Protein AF-A0A9E4RAF7-F1 (afdb_monomer_lite)

pLDDT: mean 87.39, std 10.35, range [53.09, 96.31]

Radius of gyration: 14.52 Å; chains: 1; bounding box: 33×16×38 Å

Secondary structure (DSSP, 8-state):
-EEEETTTEEEEHHHHHHHHHHHHHHHHHHHHHHHHHTS-PPPSSPPPTTTTTT--------

Structure (mmCIF, N/CA/C/O backbone):
data_AF-A0A9E4RAF7-F1
#
_entry.id   AF-A0A9E4RAF7-F1
#
loop_
_atom_site.group_PDB
_atom_site.id
_atom_site.type_symbol
_atom_site.label_atom_id
_atom_site.label_alt_id
_atom_site.label_comp_id
_atom_site.label_asym_id
_atom_site.label_entity_id
_atom_site.label_seq_id
_atom_site.pdbx_PDB_ins_code
_atom_site.Cartn_x
_atom_site.Cartn_y
_atom_site.Cartn_z
_atom_site.occupancy
_atom_site.B_iso_or_equiv
_atom_site.auth_seq_id
_atom_site.auth_comp_id
_atom_site.auth_asym_id
_atom_site.auth_atom_id
_atom_site.pdbx_PDB_model_num
ATOM 1 N N . ARG A 1 1 ? 14.437 -5.438 -20.625 1.00 83.44 1 ARG A N 1
ATOM 2 C CA . ARG A 1 1 ? 13.418 -6.133 -21.452 1.00 83.44 1 ARG A CA 1
ATOM 3 C C . ARG A 1 1 ? 12.135 -5.324 -21.379 1.00 83.44 1 ARG A C 1
ATOM 5 O O . ARG A 1 1 ? 11.790 -4.920 -20.272 1.00 83.44 1 ARG A O 1
ATOM 12 N N . VAL A 1 2 ? 11.488 -5.085 -22.517 1.00 89.56 2 VAL A N 1
ATOM 13 C CA . VAL A 1 2 ? 10.169 -4.442 -22.587 1.00 89.56 2 VAL A CA 1
ATOM 14 C C . VAL A 1 2 ? 9.079 -5.487 -22.820 1.00 89.56 2 VAL A C 1
ATOM 16 O O . VAL A 1 2 ? 9.367 -6.586 -23.304 1.00 89.56 2 VAL A O 1
ATOM 19 N N . VAL A 1 3 ? 7.863 -5.173 -22.396 1.00 89.25 3 VAL A N 1
ATOM 20 C CA . VAL A 1 3 ? 6.656 -5.985 -22.524 1.00 89.25 3 VAL A CA 1
ATOM 21 C C . VAL A 1 3 ? 5.494 -5.082 -22.950 1.00 89.25 3 VAL A C 1
ATOM 23 O O . VAL A 1 3 ? 5.457 -3.916 -22.552 1.00 89.25 3 VAL A O 1
ATOM 26 N N . PRO A 1 4 ? 4.541 -5.586 -23.748 1.00 86.69 4 PRO A N 1
ATOM 27 C CA . PRO A 1 4 ? 3.351 -4.822 -24.089 1.00 86.69 4 PRO A CA 1
ATOM 28 C C . PRO A 1 4 ? 2.458 -4.669 -22.852 1.00 86.69 4 PRO A C 1
ATOM 30 O O . PRO A 1 4 ? 2.039 -5.662 -22.256 1.00 86.69 4 PRO A O 1
ATOM 33 N N . ALA A 1 5 ? 2.153 -3.430 -22.475 1.00 78.88 5 ALA A N 1
ATOM 34 C CA . ALA A 1 5 ? 1.152 -3.105 -21.471 1.00 78.88 5 ALA A CA 1
ATOM 35 C C . ALA A 1 5 ? -0.170 -2.757 -22.158 1.00 78.88 5 ALA A C 1
ATOM 37 O O . ALA A 1 5 ? -0.233 -1.889 -23.035 1.00 78.88 5 ALA A O 1
ATOM 38 N N . HIS A 1 6 ? -1.252 -3.414 -21.740 1.00 68.19 6 HIS A N 1
ATOM 39 C CA . HIS A 1 6 ? -2.590 -3.048 -22.192 1.00 68.19 6 HIS A CA 1
ATOM 40 C C . HIS A 1 6 ? -2.862 -1.584 -21.799 1.00 68.19 6 HIS A C 1
ATOM 42 O O . HIS A 1 6 ? -2.712 -1.226 -20.635 1.00 68.19 6 HIS A O 1
ATOM 48 N N . TYR A 1 7 ? -3.232 -0.752 -22.780 1.00 64.25 7 TYR A N 1
ATOM 49 C CA . TYR A 1 7 ? -3.493 0.696 -22.665 1.00 64.25 7 TYR A CA 1
ATOM 50 C C . TYR A 1 7 ? -2.276 1.635 -22.491 1.00 64.25 7 TYR A C 1
ATOM 52 O O . TYR A 1 7 ? -2.483 2.843 -22.418 1.00 64.25 7 TYR A O 1
ATOM 60 N N . GLY A 1 8 ? -1.028 1.134 -22.491 1.00 65.62 8 GLY A N 1
ATOM 61 C CA . GLY A 1 8 ? 0.177 1.954 -22.234 1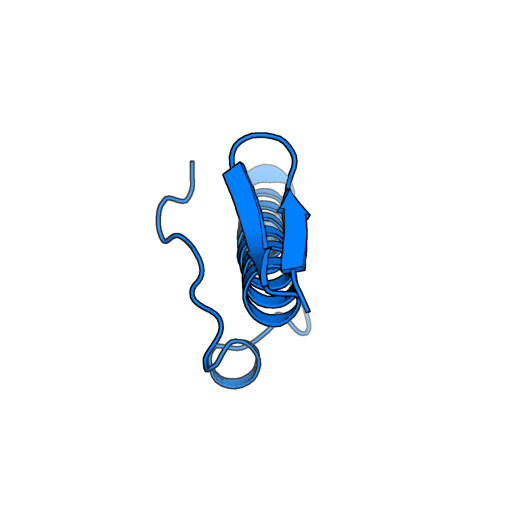.00 65.62 8 GLY A CA 1
ATOM 62 C C . GLY A 1 8 ? 1.303 1.880 -23.275 1.00 65.62 8 GLY A C 1
ATOM 63 O O . GLY A 1 8 ? 2.292 2.594 -23.144 1.00 65.62 8 GLY A O 1
ATOM 64 N N . GLY A 1 9 ? 1.179 1.034 -24.303 1.00 83.44 9 GLY A N 1
ATOM 65 C CA . GLY A 1 9 ? 2.276 0.773 -25.242 1.00 83.44 9 GLY A CA 1
ATOM 66 C C . GLY A 1 9 ? 3.296 -0.217 -24.669 1.00 83.44 9 GLY A C 1
ATOM 67 O O . GLY A 1 9 ? 2.928 -1.131 -23.932 1.00 83.44 9 GLY A O 1
ATOM 68 N N . GLU A 1 10 ? 4.570 -0.083 -25.033 1.00 91.69 10 GLU A N 1
ATOM 69 C CA . GLU A 1 10 ? 5.642 -0.916 -24.474 1.00 91.69 10 GLU A CA 1
ATOM 70 C C . GLU A 1 10 ? 6.181 -0.308 -23.178 1.00 91.69 10 GLU A C 1
ATOM 72 O O . GLU A 1 10 ? 6.561 0.859 -23.145 1.00 91.69 10 GLU A O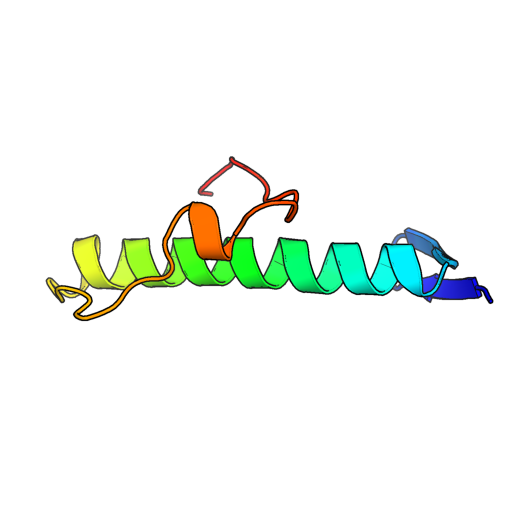 1
ATOM 77 N N . VAL A 1 11 ? 6.259 -1.116 -22.122 1.00 90.25 11 VAL A N 1
ATOM 78 C CA . VAL A 1 11 ? 6.863 -0.739 -20.836 1.00 90.25 11 VAL A CA 1
ATOM 79 C C . VAL A 1 11 ? 7.993 -1.694 -20.499 1.00 90.25 11 VAL A C 1
ATOM 81 O O . VAL A 1 11 ? 8.018 -2.843 -20.938 1.00 90.25 11 VAL A O 1
ATOM 84 N N . THR A 1 12 ? 8.944 -1.270 -19.684 1.00 93.62 12 THR A N 1
ATOM 85 C CA . THR A 1 12 ? 9.908 -2.189 -19.084 1.00 93.62 12 THR A CA 1
ATOM 86 C C . THR A 1 12 ? 9.217 -3.130 -18.098 1.00 93.62 12 THR A C 1
ATOM 88 O O . THR A 1 12 ? 8.180 -2.824 -17.512 1.00 93.62 12 THR A O 1
ATOM 91 N N . VAL A 1 13 ? 9.824 -4.295 -17.861 1.00 91.75 13 VAL A N 1
ATOM 92 C CA . VAL A 1 13 ? 9.328 -5.234 -16.838 1.00 91.75 13 VAL A CA 1
ATOM 93 C C . VAL A 1 13 ? 9.252 -4.572 -15.455 1.00 91.75 13 VAL A C 1
ATOM 95 O O . VAL A 1 13 ? 8.318 -4.840 -14.710 1.00 91.75 13 VAL A O 1
ATOM 98 N N . VAL A 1 14 ? 10.197 -3.689 -15.119 1.00 91.62 14 VAL A N 1
ATOM 99 C CA . VAL A 1 14 ? 10.213 -2.984 -13.826 1.00 91.62 14 VAL A CA 1
ATOM 100 C C . VAL A 1 14 ? 9.043 -2.008 -13.715 1.00 91.62 14 VAL A C 1
ATOM 102 O O . VAL A 1 14 ? 8.366 -1.988 -12.694 1.00 91.62 14 VAL A O 1
ATOM 105 N N . GLU A 1 15 ? 8.755 -1.247 -14.771 1.00 89.62 15 GLU A N 1
ATOM 106 C CA . GLU A 1 15 ? 7.586 -0.361 -14.806 1.00 89.62 15 GLU A CA 1
ATOM 107 C C . GLU A 1 15 ? 6.282 -1.146 -14.670 1.00 89.62 15 GLU A C 1
ATOM 109 O O . GLU A 1 15 ? 5.418 -0.754 -13.892 1.00 89.62 15 GLU A O 1
ATOM 114 N N . LEU A 1 16 ? 6.160 -2.292 -15.349 1.00 89.19 16 LEU A N 1
ATOM 115 C CA . LEU A 1 16 ? 4.990 -3.154 -15.192 1.00 89.19 16 LEU A CA 1
ATOM 116 C C . LEU A 1 16 ? 4.827 -3.640 -13.743 1.00 89.19 16 LEU A C 1
ATOM 118 O O . LEU A 1 16 ? 3.722 -3.592 -13.208 1.00 89.19 16 LEU A O 1
ATOM 122 N N . LEU A 1 17 ? 5.908 -4.084 -13.096 1.00 91.19 17 LEU A N 1
ATOM 123 C CA . LEU A 1 17 ? 5.863 -4.516 -11.695 1.00 91.19 17 LEU A CA 1
ATOM 124 C C . LEU A 1 17 ? 5.465 -3.367 -10.758 1.00 91.19 17 LEU A C 1
ATOM 126 O O . LEU A 1 17 ? 4.645 -3.574 -9.866 1.00 91.19 17 LEU A O 1
ATOM 130 N N . ASN A 1 18 ? 5.968 -2.155 -11.003 1.00 90.50 18 ASN A N 1
ATOM 131 C CA . ASN A 1 18 ? 5.576 -0.966 -10.248 1.00 90.50 18 ASN A CA 1
ATOM 132 C C . ASN A 1 18 ? 4.093 -0.623 -10.437 1.00 90.50 18 ASN A C 1
ATOM 134 O O . ASN A 1 18 ? 3.419 -0.308 -9.460 1.00 90.50 18 ASN A O 1
ATOM 138 N N . ILE A 1 19 ? 3.564 -0.724 -11.662 1.00 88.19 19 ILE A N 1
ATOM 139 C CA . ILE A 1 19 ? 2.137 -0.505 -11.948 1.00 88.19 19 ILE A CA 1
ATOM 140 C C . ILE A 1 19 ? 1.277 -1.522 -11.194 1.00 88.19 19 ILE A C 1
ATOM 142 O O . ILE A 1 19 ? 0.314 -1.141 -10.533 1.00 88.19 19 ILE A O 1
ATOM 146 N N . ILE A 1 20 ? 1.632 -2.809 -11.263 1.00 89.69 20 ILE A N 1
ATOM 147 C CA . ILE A 1 20 ? 0.899 -3.880 -10.572 1.00 89.69 20 ILE A CA 1
ATOM 148 C C . ILE A 1 20 ? 0.879 -3.624 -9.065 1.00 89.69 20 ILE A C 1
ATOM 150 O O . ILE A 1 20 ? -0.176 -3.725 -8.436 1.00 89.69 20 ILE A O 1
ATOM 154 N N . LEU A 1 21 ? 2.030 -3.281 -8.489 1.00 91.75 21 LEU A N 1
ATOM 155 C CA . LEU A 1 21 ? 2.156 -3.048 -7.058 1.00 91.75 21 LEU A CA 1
ATOM 156 C C . LEU A 1 21 ? 1.348 -1.820 -6.614 1.00 91.75 21 LEU A C 1
ATOM 158 O O . LEU A 1 21 ? 0.541 -1.928 -5.697 1.00 91.75 21 LEU A O 1
ATOM 162 N N . SER A 1 2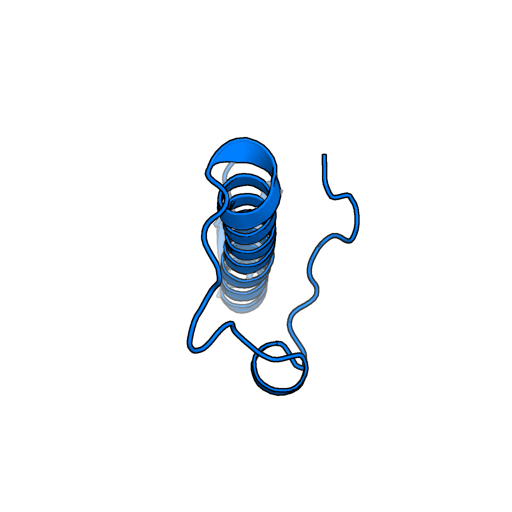2 ? 1.489 -0.704 -7.334 1.00 90.19 22 SER A N 1
ATOM 163 C CA . SER A 1 22 ? 0.736 0.545 -7.144 1.00 90.19 22 SER A CA 1
ATOM 164 C C . SER A 1 22 ? -0.785 0.352 -7.205 1.00 90.19 22 SER A C 1
ATOM 166 O O . SER A 1 22 ? -1.539 0.871 -6.380 1.00 90.19 22 SER A O 1
ATOM 168 N N . HIS A 1 23 ? -1.253 -0.430 -8.177 1.00 89.88 23 HIS A N 1
ATOM 169 C CA . HIS A 1 23 ? -2.668 -0.739 -8.348 1.00 89.88 23 HIS A CA 1
ATOM 170 C C . HIS A 1 23 ? -3.197 -1.650 -7.232 1.00 89.88 23 HIS A C 1
ATOM 172 O O . HIS A 1 23 ? -4.296 -1.446 -6.715 1.00 89.88 23 HIS A O 1
ATOM 178 N N . SER A 1 24 ? -2.392 -2.630 -6.818 1.00 91.88 24 SER A N 1
ATOM 179 C CA . SER A 1 24 ? -2.746 -3.548 -5.734 1.00 91.88 24 SER A CA 1
ATOM 180 C C . SER A 1 24 ? -2.875 -2.810 -4.400 1.00 91.88 24 SER A C 1
ATOM 182 O O . SER A 1 24 ? -3.830 -3.044 -3.661 1.00 91.88 24 SER A O 1
ATOM 184 N N . THR A 1 25 ? -1.966 -1.876 -4.100 1.00 92.38 25 THR A N 1
ATOM 185 C CA . THR A 1 25 ? -2.033 -1.064 -2.876 1.00 92.38 25 THR A CA 1
ATOM 186 C C . THR A 1 25 ? -3.186 -0.066 -2.894 1.00 92.38 25 THR A C 1
ATOM 188 O O . THR A 1 25 ? -3.800 0.157 -1.850 1.00 92.38 25 THR A O 1
ATOM 191 N N . HIS A 1 26 ? -3.545 0.486 -4.056 1.00 91.06 26 HIS A N 1
ATOM 192 C CA . HIS A 1 26 ? -4.761 1.291 -4.199 1.00 91.06 26 HIS A CA 1
ATOM 193 C C . HIS A 1 26 ? -6.014 0.491 -3.809 1.00 91.06 26 HIS A C 1
ATOM 195 O O . HIS A 1 26 ? -6.787 0.930 -2.955 1.00 91.06 26 HIS A O 1
ATOM 201 N N . HIS A 1 27 ? -6.190 -0.710 -4.369 1.00 93.00 27 HIS A N 1
ATOM 202 C CA . HIS A 1 27 ? -7.347 -1.544 -4.046 1.00 93.00 27 HIS A CA 1
ATOM 203 C C . HIS A 1 27 ? -7.323 -2.084 -2.615 1.00 93.00 27 HIS A C 1
ATOM 205 O O . HIS A 1 27 ? -8.379 -2.181 -1.996 1.00 93.00 27 HIS A O 1
ATOM 211 N N . LEU A 1 28 ? -6.147 -2.360 -2.044 1.00 93.38 28 LEU A N 1
ATOM 212 C CA . LEU A 1 28 ? -6.031 -2.716 -0.629 1.00 93.38 28 LEU A CA 1
ATOM 213 C C . LEU A 1 28 ? -6.595 -1.605 0.269 1.00 93.38 28 LEU A C 1
ATOM 215 O O . LEU A 1 28 ? -7.424 -1.878 1.135 1.00 93.38 28 LEU A O 1
ATOM 219 N N . LYS A 1 29 ? -6.209 -0.347 0.015 1.00 90.94 29 LYS A N 1
ATOM 220 C CA . LYS A 1 29 ? -6.717 0.815 0.760 1.00 90.94 29 LYS A CA 1
ATOM 221 C C . LYS A 1 29 ? -8.222 1.018 0.562 1.00 90.94 29 LYS A C 1
ATOM 223 O O . LYS A 1 29 ? -8.917 1.328 1.525 1.00 90.94 29 LYS A O 1
ATOM 228 N N . GLN A 1 30 ? -8.744 0.799 -0.647 1.00 92.00 30 GLN A N 1
ATOM 229 C CA . GLN A 1 30 ? -10.192 0.833 -0.891 1.00 92.00 30 GLN A CA 1
ATOM 230 C C . GLN A 1 30 ? -10.944 -0.255 -0.114 1.00 92.00 30 GLN A C 1
ATOM 232 O O . GLN A 1 30 ? -11.990 0.020 0.465 1.00 92.00 30 GLN A O 1
ATOM 237 N N . VAL A 1 31 ? -10.420 -1.482 -0.071 1.00 93.69 31 VAL A N 1
ATOM 238 C CA . VAL A 1 31 ? -11.028 -2.571 0.708 1.00 93.69 31 VAL A CA 1
ATOM 239 C C . VAL A 1 31 ? -11.034 -2.227 2.193 1.00 93.69 31 VAL A C 1
ATOM 241 O O . VAL A 1 31 ? -12.065 -2.391 2.837 1.00 93.69 31 VAL A O 1
ATOM 244 N N . TYR A 1 32 ? -9.924 -1.707 2.726 1.00 93.38 32 TYR A N 1
ATOM 245 C CA . TYR A 1 32 ? -9.852 -1.258 4.118 1.00 93.38 32 TYR A CA 1
ATOM 246 C C . TYR A 1 32 ? -10.914 -0.204 4.425 1.00 93.38 32 TYR A C 1
ATOM 248 O O . TYR A 1 32 ? -11.646 -0.356 5.400 1.00 93.38 32 TYR A O 1
ATOM 256 N N . TYR A 1 33 ? -11.062 0.792 3.545 1.00 92.06 33 TYR A N 1
ATOM 257 C CA . TYR A 1 33 ? -12.102 1.810 3.664 1.00 92.06 33 TYR A CA 1
ATOM 258 C C . TYR A 1 33 ? -13.496 1.181 3.773 1.00 92.06 33 TYR A C 1
ATOM 260 O O . TYR A 1 33 ? -14.164 1.382 4.779 1.00 92.06 33 TYR A O 1
ATOM 268 N N . PHE A 1 34 ? -13.907 0.347 2.813 1.00 94.75 34 PHE A N 1
ATOM 269 C CA . PHE A 1 34 ? -15.246 -0.257 2.838 1.00 94.75 34 PHE A CA 1
ATOM 270 C C . PHE A 1 34 ? -15.463 -1.211 4.021 1.00 94.75 34 PHE A C 1
ATOM 272 O O . PHE A 1 34 ? -16.564 -1.288 4.567 1.00 94.75 34 PHE A O 1
ATOM 279 N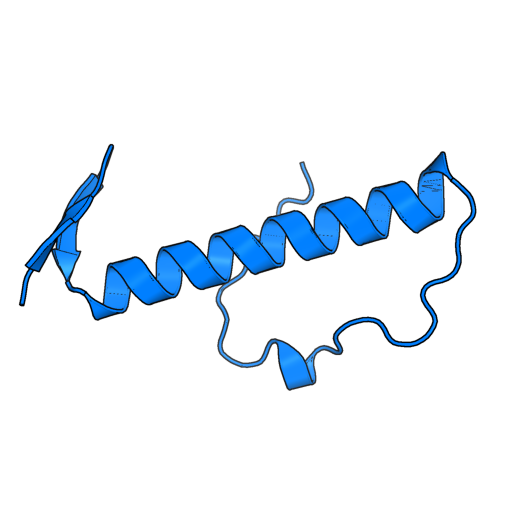 N . MET A 1 35 ? -14.427 -1.940 4.445 1.00 95.00 35 MET A N 1
ATOM 280 C CA . MET A 1 35 ? -14.508 -2.802 5.625 1.00 95.00 35 MET A CA 1
ATOM 281 C C . MET A 1 35 ? -14.798 -1.992 6.892 1.00 95.00 35 MET A C 1
ATOM 283 O O . MET A 1 35 ? -15.643 -2.398 7.688 1.00 95.00 35 MET A O 1
ATOM 287 N N . GLU A 1 36 ? -14.138 -0.850 7.062 1.00 92.94 36 GLU A N 1
ATOM 288 C CA . GLU A 1 36 ? -14.322 0.010 8.230 1.00 92.94 36 GLU A CA 1
ATOM 289 C C . GLU A 1 36 ? -15.623 0.818 8.156 1.00 92.94 36 GLU A C 1
ATOM 291 O O . GLU A 1 36 ? -16.368 0.862 9.137 1.00 92.94 36 GLU A O 1
ATOM 296 N N . THR A 1 37 ? -15.929 1.432 7.008 1.00 92.88 37 THR A N 1
ATOM 297 C CA . THR A 1 37 ? -17.064 2.360 6.881 1.00 92.88 37 THR A CA 1
ATOM 298 C C . THR A 1 37 ? -18.402 1.662 6.713 1.00 92.88 37 THR A C 1
ATOM 300 O O . THR A 1 37 ? -19.382 2.074 7.333 1.00 92.88 37 THR A O 1
ATOM 303 N N . ASP A 1 38 ? -18.455 0.611 5.893 1.00 94.50 38 ASP A N 1
ATOM 304 C CA . ASP A 1 38 ? -19.727 0.032 5.449 1.00 94.50 38 ASP A CA 1
ATOM 305 C C . ASP A 1 38 ? -20.062 -1.246 6.216 1.00 94.50 38 ASP A C 1
ATOM 307 O O . ASP A 1 38 ? -21.233 -1.563 6.431 1.00 94.50 38 ASP A O 1
ATOM 311 N N . LEU A 1 39 ? -19.033 -1.986 6.641 1.00 96.31 39 LEU A N 1
ATOM 312 C CA . LEU A 1 39 ? -19.190 -3.266 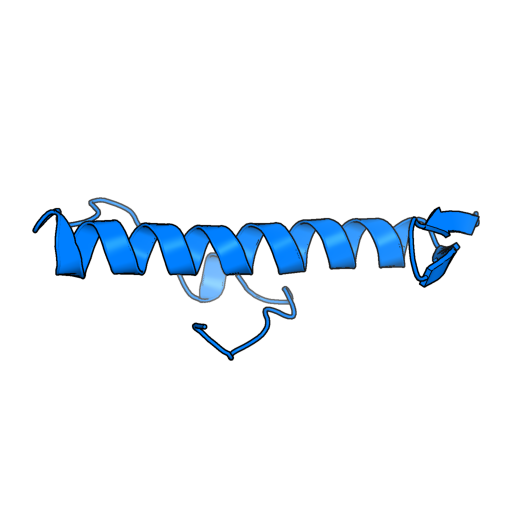7.335 1.00 96.31 39 LEU A CA 1
ATOM 313 C C . LEU A 1 39 ? -18.921 -3.176 8.843 1.00 96.31 39 LEU A C 1
ATOM 315 O O . LEU A 1 39 ? -19.201 -4.137 9.561 1.00 96.31 39 LEU A O 1
ATOM 319 N N . GLY A 1 40 ? -18.393 -2.048 9.333 1.00 95.44 40 GLY A N 1
ATOM 320 C CA . GLY A 1 40 ? -18.064 -1.852 10.748 1.00 95.44 40 GLY A CA 1
ATOM 321 C C . GLY A 1 40 ? -16.996 -2.822 11.266 1.00 95.44 40 GLY A C 1
ATOM 322 O O . GLY A 1 40 ? -16.979 -3.151 12.453 1.00 95.44 40 GLY A O 1
ATOM 323 N N . LEU A 1 41 ? -16.137 -3.328 10.379 1.00 96.31 41 LEU A N 1
ATOM 324 C CA . LEU A 1 41 ? -15.058 -4.246 10.721 1.00 96.31 41 LEU A CA 1
ATOM 325 C C . LEU A 1 41 ? -13.816 -3.460 11.132 1.00 96.31 41 LEU A C 1
ATOM 327 O O . LEU A 1 41 ? -13.438 -2.491 10.485 1.00 96.31 41 LEU A O 1
ATOM 331 N N . THR A 1 42 ? -13.135 -3.923 12.177 1.00 94.38 42 THR A N 1
ATOM 332 C CA . THR A 1 42 ? -11.814 -3.409 12.553 1.00 94.38 42 THR A CA 1
ATOM 333 C C . THR A 1 42 ? -10.742 -4.368 12.060 1.00 94.38 42 THR A C 1
ATOM 335 O O . THR A 1 42 ? -10.761 -5.558 12.385 1.00 94.38 42 THR A O 1
ATOM 338 N N . LEU A 1 43 ? -9.797 -3.853 11.279 1.00 92.88 43 LEU A N 1
ATOM 339 C CA . LEU A 1 43 ? -8.662 -4.628 10.797 1.00 92.88 43 LEU A CA 1
ATOM 340 C C . LEU A 1 43 ? -7.708 -4.917 11.956 1.00 92.88 43 LEU A C 1
ATOM 342 O O . LEU A 1 43 ? -7.320 -4.018 12.696 1.00 92.88 43 LEU A O 1
ATOM 346 N N . LYS A 1 44 ? -7.331 -6.187 12.114 1.00 94.50 44 LYS A N 1
ATOM 347 C CA . LYS A 1 44 ? -6.444 -6.612 13.201 1.00 94.50 44 LYS A CA 1
ATOM 348 C C . LYS A 1 44 ? -4.992 -6.190 12.957 1.00 94.50 44 LYS A C 1
ATOM 350 O O . LYS A 1 44 ? -4.363 -5.651 13.856 1.00 94.50 44 LYS A O 1
ATOM 355 N N . ASP A 1 45 ? -4.502 -6.433 11.744 1.00 94.56 45 ASP A N 1
ATOM 356 C CA . ASP A 1 45 ? -3.109 -6.218 11.345 1.00 94.56 45 ASP A CA 1
ATOM 357 C C . ASP A 1 45 ? -3.074 -5.581 9.935 1.00 94.56 45 ASP A C 1
ATOM 359 O O . ASP A 1 45 ? -2.720 -6.253 8.961 1.00 94.56 45 ASP A O 1
ATOM 363 N N . PRO A 1 46 ? -3.551 -4.329 9.765 1.00 94.62 46 PRO A N 1
ATOM 364 C CA . PRO A 1 46 ? -3.502 -3.655 8.470 1.00 94.62 46 PRO A CA 1
ATOM 365 C C . PRO A 1 46 ? -2.053 -3.364 8.059 1.00 94.62 46 PRO A C 1
ATOM 367 O O . PRO A 1 46 ? -1.193 -3.143 8.912 1.00 94.62 46 PRO A O 1
ATOM 370 N N . ALA A 1 47 ? -1.797 -3.319 6.748 1.00 93.44 47 ALA A N 1
ATOM 371 C CA . ALA A 1 47 ? -0.505 -2.876 6.229 1.00 93.44 47 ALA A CA 1
ATOM 372 C C . ALA A 1 47 ? -0.175 -1.468 6.750 1.00 93.44 47 ALA A C 1
ATOM 374 O O . ALA A 1 47 ? -0.999 -0.553 6.674 1.00 93.44 47 ALA A O 1
ATOM 375 N N . THR A 1 48 ? 1.030 -1.309 7.283 1.00 92.62 48 THR A N 1
ATOM 376 C CA . THR A 1 48 ? 1.533 -0.048 7.827 1.00 92.62 48 THR A CA 1
ATOM 377 C C . THR A 1 48 ? 2.172 0.806 6.736 1.00 92.62 48 THR A C 1
ATOM 379 O O . THR A 1 48 ? 2.486 0.324 5.651 1.00 92.62 48 THR A O 1
ATOM 382 N N . GLU A 1 49 ? 2.441 2.080 7.024 1.00 89.25 49 GLU A N 1
ATOM 383 C CA . GLU A 1 49 ? 3.185 2.940 6.090 1.00 89.25 49 GLU A CA 1
ATOM 384 C C . GLU A 1 49 ? 4.589 2.394 5.773 1.00 89.25 49 GLU A C 1
ATOM 386 O O . GLU A 1 49 ? 5.068 2.554 4.655 1.00 89.25 49 GLU A O 1
ATOM 391 N N . ALA A 1 50 ? 5.227 1.695 6.720 1.00 93.25 50 ALA A N 1
ATOM 392 C CA . ALA A 1 50 ? 6.523 1.054 6.496 1.00 93.25 50 ALA A CA 1
ATOM 393 C C . ALA A 1 50 ? 6.424 -0.133 5.521 1.00 93.25 50 ALA A C 1
ATOM 395 O O . ALA A 1 50 ? 7.310 -0.321 4.692 1.00 93.25 50 ALA A O 1
ATOM 396 N N . ASP A 1 51 ? 5.326 -0.894 5.563 1.00 92.50 51 ASP A N 1
ATOM 397 C CA . ASP A 1 51 ? 5.083 -1.999 4.621 1.00 92.50 51 ASP A CA 1
ATOM 398 C C . ASP A 1 51 ? 4.854 -1.500 3.186 1.00 92.50 51 ASP A C 1
ATOM 400 O O . ASP A 1 51 ? 5.013 -2.253 2.223 1.00 92.50 51 ASP A O 1
ATOM 404 N N . LEU A 1 52 ? 4.464 -0.230 3.042 1.00 90.56 52 LEU A N 1
ATOM 405 C CA . LEU A 1 52 ? 4.140 0.407 1.767 1.00 90.56 52 LEU A CA 1
ATOM 406 C C . LEU A 1 52 ? 5.242 1.353 1.264 1.00 90.56 52 LEU A C 1
ATOM 408 O O . LEU A 1 52 ? 5.063 2.014 0.235 1.00 90.56 52 LEU A O 1
ATOM 412 N N . GLU A 1 53 ? 6.381 1.424 1.958 1.00 91.56 53 GLU A N 1
ATOM 413 C CA . GLU A 1 53 ? 7.476 2.321 1.602 1.00 91.56 53 GLU A CA 1
ATOM 414 C C . GLU A 1 53 ? 7.991 2.041 0.179 1.00 91.56 53 GLU A C 1
ATOM 416 O O . GLU A 1 53 ? 8.216 0.903 -0.232 1.00 91.56 53 GLU A O 1
ATOM 421 N N . GLY A 1 54 ? 8.162 3.107 -0.608 1.00 89.56 54 GLY A N 1
ATOM 422 C CA . GLY A 1 54 ? 8.623 3.017 -1.996 1.00 89.56 54 GLY A CA 1
ATOM 423 C C . GLY A 1 54 ? 7.545 2.614 -3.010 1.00 89.56 54 GLY A C 1
ATOM 424 O O . GLY A 1 54 ? 7.801 2.681 -4.213 1.00 89.56 54 GLY A O 1
ATOM 425 N N . ILE A 1 55 ? 6.329 2.270 -2.570 1.00 89.81 55 ILE A N 1
ATOM 426 C CA . ILE A 1 55 ? 5.204 1.990 -3.465 1.00 89.81 55 ILE A CA 1
ATOM 427 C C . ILE A 1 55 ? 4.453 3.287 -3.758 1.00 89.81 55 ILE A C 1
ATOM 429 O O . ILE A 1 55 ? 3.665 3.777 -2.946 1.00 89.81 55 ILE A O 1
ATOM 433 N N . VAL A 1 56 ? 4.645 3.831 -4.962 1.00 83.88 56 VAL A N 1
ATOM 434 C CA . VAL A 1 56 ? 3.874 4.990 -5.433 1.00 83.88 56 VAL A CA 1
ATOM 435 C C . VAL A 1 56 ? 2.413 4.576 -5.573 1.00 83.88 56 VAL A C 1
ATOM 437 O O . VAL A 1 56 ? 2.032 3.959 -6.560 1.00 83.88 56 VAL A O 1
ATOM 440 N N . THR A 1 57 ? 1.590 4.895 -4.580 1.00 75.31 57 THR A N 1
ATOM 441 C CA . THR A 1 57 ? 0.165 4.551 -4.561 1.00 75.31 57 THR A CA 1
ATOM 442 C C . THR A 1 57 ? -0.654 5.812 -4.841 1.00 75.31 57 THR A C 1
ATOM 444 O O . THR A 1 57 ? -0.440 6.816 -4.158 1.00 75.31 57 THR A O 1
ATOM 447 N N . PRO A 1 58 ? -1.585 5.806 -5.811 1.00 71.00 58 PRO A N 1
ATOM 448 C CA . PRO A 1 58 ? -2.465 6.940 -6.063 1.00 71.00 58 PRO A CA 1
ATOM 449 C C . PRO A 1 58 ? -3.223 7.336 -4.791 1.00 71.00 58 PRO A C 1
ATOM 451 O O . PRO A 1 58 ? -3.824 6.490 -4.130 1.00 71.00 58 PRO A O 1
ATOM 454 N N . THR A 1 59 ? -3.188 8.623 -4.447 1.00 65.19 59 THR A N 1
ATOM 455 C CA . THR A 1 59 ? -3.838 9.180 -3.247 1.00 65.19 59 THR A CA 1
ATOM 456 C C . THR A 1 59 ? -5.324 9.465 -3.433 1.00 65.19 59 THR A C 1
ATOM 458 O O . THR A 1 59 ? -6.019 9.701 -2.448 1.00 65.19 59 THR A O 1
ATOM 461 N N . ALA A 1 60 ? -5.824 9.435 -4.670 1.00 61.78 60 ALA A N 1
ATOM 462 C CA . ALA A 1 60 ? -7.251 9.506 -4.936 1.00 61.78 60 ALA A CA 1
ATOM 463 C C . ALA A 1 60 ? -7.911 8.209 -4.445 1.00 61.78 60 ALA A C 1
ATOM 465 O O . ALA A 1 60 ? -7.834 7.156 -5.082 1.00 61.78 60 ALA A O 1
ATOM 466 N N . LEU A 1 61 ? -8.500 8.277 -3.254 1.00 53.09 61 LEU A N 1
ATOM 467 C CA . LEU A 1 61 ? -9.486 7.308 -2.804 1.00 53.09 61 LEU A CA 1
ATOM 468 C C . LEU A 1 61 ? -10.815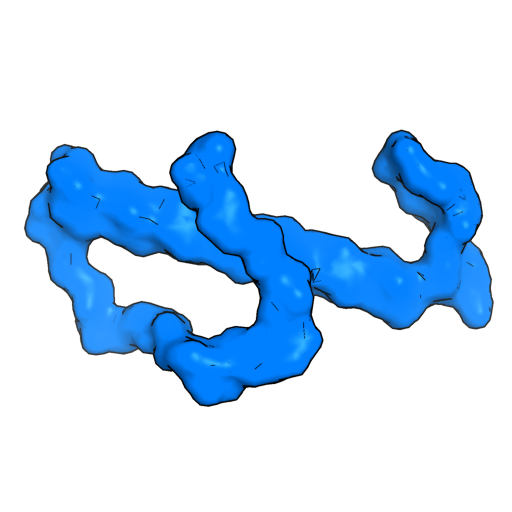 7.738 -3.427 1.00 53.09 61 LEU A C 1
ATOM 470 O O . LEU A 1 61 ? -11.470 8.639 -2.904 1.00 53.09 61 LEU A O 1
ATOM 474 N N . ILE A 1 62 ? -11.147 7.053 -4.531 1.00 53.97 62 ILE A N 1
ATOM 475 C CA . ILE A 1 62 ? -12.227 7.310 -5.508 1.00 53.97 62 ILE A CA 1
ATOM 476 C C . ILE A 1 62 ? -11.792 8.245 -6.642 1.00 53.97 62 ILE A C 1
ATOM 478 O O . ILE A 1 62 ? -11.402 9.402 -6.375 1.00 53.97 62 ILE A O 1
#

Sequence (62 aa):
RVVPAHYGGEVTVVELLNIILSHSTHHLKQVYYFMETDLGLTLKDPATEADLEGIVTPTALI

Foldseek 3Di:
DWDQDVPPGIDDPVVVVLVVQQVVVLVLVLVCVCCCPVVVDDDPDRQDVVNCPPRPHDPPPD